Protein AF-A0A968X7L1-F1 (afdb_monomer_lite)

Radius of gyration: 15.54 Å; chains: 1; bounding box: 34×40×42 Å

Sequence (123 aa):
MLGYHVLFWTDLYLEGKDEGFAPPAPFNLDEFDPNFVPPKQVYTKAVLHNYLAHCCAKCVARIGGLDDASASAISGFSWLPCSYFEVQLYNLRHMQEHGAQLNMFLGQMAGTEVKWVKFGAAV

Secondary structure (DSSP, 8-state):
-HHHHHHHHHHHHHHTSSTT--PPTT--SGGG-TTPPPPSSPPPHHHHHHHHHHHHHHHHHHHHT--HHHHHSBPS-TT--SBHHHHHHHHHHHHHHHHHHHHHHHHHHH-PPPPP--SPPP-

pLDDT: mean 90.93, std 11.43, range [39.59, 98.38]

Foldseek 3Di:
DLLVLLLQLLQCLLVLAPVPDDQDPPDGPLNPDPPRDPDPDDDDPVRSVVSVVVSVVSCCVSVVPDDPVQQQDAGNDPVRRGGSVVSVVVSVVSNVVSVVVVQVCCCVPPVDHDDDDPDPDDD

Structure (mmCIF, N/CA/C/O backbone):
data_AF-A0A968X7L1-F1
#
_entry.id   AF-A0A968X7L1-F1
#
loop_
_atom_site.group_PD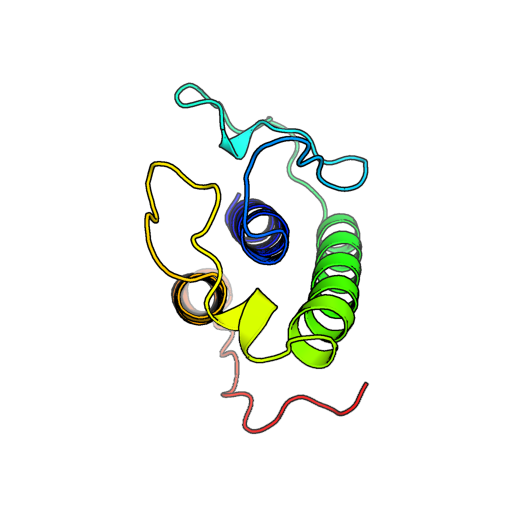B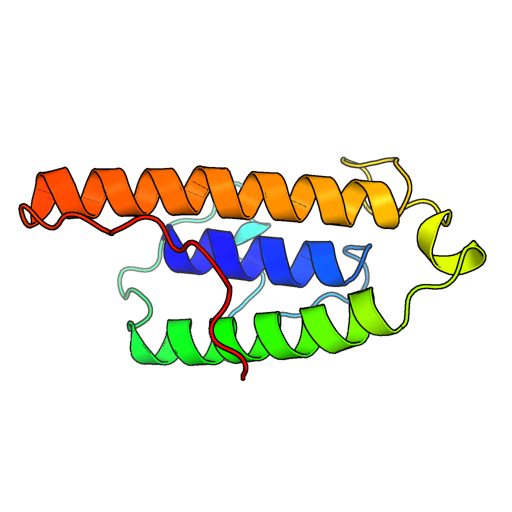
_atom_site.id
_atom_site.type_symbol
_atom_site.label_atom_id
_atom_site.label_alt_id
_atom_site.label_comp_id
_atom_site.label_asym_id
_atom_site.label_entity_id
_atom_site.label_seq_id
_atom_site.pdbx_PDB_ins_code
_atom_site.Cartn_x
_atom_site.Cartn_y
_atom_site.Cartn_z
_atom_site.occupancy
_atom_site.B_iso_or_equiv
_atom_site.auth_seq_id
_atom_site.auth_comp_id
_atom_site.auth_asym_id
_atom_site.auth_atom_id
_atom_site.pdbx_PDB_model_num
ATOM 1 N N . MET A 1 1 ? -10.020 7.656 9.016 1.00 78.62 1 MET A N 1
ATOM 2 C CA . MET A 1 1 ? -8.820 8.334 8.492 1.00 78.62 1 MET A CA 1
ATOM 3 C C . MET A 1 1 ? -7.689 7.333 8.327 1.00 78.62 1 MET A C 1
ATOM 5 O O . MET A 1 1 ? -7.537 6.876 7.210 1.00 78.62 1 MET A O 1
ATOM 9 N N . LEU A 1 2 ? -7.029 6.861 9.397 1.00 89.88 2 LEU A N 1
ATOM 10 C CA . LEU A 1 2 ? -5.856 5.969 9.288 1.00 89.88 2 LEU A CA 1
ATOM 11 C C . LEU A 1 2 ? -6.026 4.779 8.323 1.00 89.88 2 LEU A C 1
ATOM 13 O O . LEU A 1 2 ? -5.238 4.627 7.405 1.00 89.88 2 LEU A O 1
ATOM 17 N N . GLY A 1 3 ? -7.074 3.962 8.479 1.00 92.56 3 GLY A N 1
ATOM 18 C CA . GLY A 1 3 ? -7.264 2.794 7.607 1.00 92.56 3 GLY A CA 1
ATOM 19 C C . GLY A 1 3 ? -7.477 3.137 6.128 1.00 92.56 3 GLY A C 1
ATOM 20 O O . GLY A 1 3 ? -7.056 2.377 5.270 1.00 92.56 3 GLY A O 1
ATOM 21 N N . TYR A 1 4 ? -8.098 4.280 5.825 1.00 92.75 4 TYR A N 1
ATOM 22 C CA . TYR A 1 4 ? -8.257 4.741 4.445 1.00 92.75 4 TYR A CA 1
ATOM 23 C C . TYR A 1 4 ? -6.925 5.227 3.870 1.00 92.75 4 TYR A C 1
ATOM 25 O O . TYR A 1 4 ? -6.523 4.741 2.821 1.00 92.75 4 TYR A O 1
ATOM 33 N N . HIS A 1 5 ? -6.223 6.092 4.610 1.00 93.75 5 HIS A N 1
ATOM 34 C CA . HIS A 1 5 ? -4.900 6.602 4.253 1.00 93.75 5 HIS A CA 1
ATOM 35 C C . HIS A 1 5 ? -3.947 5.462 3.885 1.00 93.75 5 HIS A C 1
ATOM 37 O O . HIS A 1 5 ? -3.390 5.436 2.793 1.00 93.75 5 HIS A O 1
ATOM 43 N N . VAL A 1 6 ? -3.824 4.461 4.763 1.00 96.19 6 VAL A N 1
ATOM 44 C CA . VAL A 1 6 ? -2.932 3.320 4.521 1.00 96.19 6 VAL A CA 1
ATOM 45 C C . VAL A 1 6 ? -3.270 2.621 3.212 1.00 96.19 6 VAL A C 1
ATOM 47 O O . VAL A 1 6 ? -2.391 2.420 2.386 1.00 96.19 6 VAL A O 1
ATOM 50 N N . LEU A 1 7 ? -4.544 2.292 3.000 1.00 97.06 7 LEU A N 1
ATOM 51 C CA . LEU A 1 7 ? -4.971 1.543 1.821 1.00 97.06 7 LEU A CA 1
ATOM 52 C C . LEU A 1 7 ? -4.813 2.344 0.528 1.00 97.06 7 LEU A C 1
ATOM 54 O O . LEU A 1 7 ? -4.372 1.775 -0.466 1.00 97.06 7 LEU A O 1
ATOM 58 N N . PHE A 1 8 ? -5.109 3.645 0.558 1.00 96.94 8 PHE A N 1
ATOM 59 C CA . PHE A 1 8 ? -4.936 4.536 -0.585 1.00 96.94 8 PHE A CA 1
ATOM 60 C C . PHE A 1 8 ? -3.481 4.589 -1.048 1.00 96.94 8 PHE A C 1
ATOM 62 O O . PHE A 1 8 ? -3.186 4.308 -2.208 1.00 96.94 8 PHE A O 1
ATOM 69 N N . TRP A 1 9 ? -2.564 4.904 -0.131 1.00 97.56 9 TRP A N 1
ATOM 70 C CA . TRP A 1 9 ? -1.147 5.021 -0.463 1.00 97.56 9 TRP A CA 1
ATOM 71 C C . TRP A 1 9 ? -0.541 3.662 -0.817 1.00 97.56 9 TRP A C 1
ATOM 73 O O . TRP A 1 9 ? 0.266 3.583 -1.740 1.00 97.56 9 TRP A O 1
ATOM 83 N N . THR A 1 10 ? -0.986 2.574 -0.178 1.00 98.12 10 THR A N 1
ATOM 84 C CA . THR A 1 10 ? -0.588 1.225 -0.589 1.00 98.12 10 THR A CA 1
ATOM 85 C C . THR A 1 10 ? -0.995 0.922 -2.027 1.00 98.12 10 THR A C 1
ATOM 87 O O . THR A 1 10 ? -0.154 0.450 -2.790 1.00 98.12 10 THR A O 1
ATOM 90 N N . ASP A 1 11 ? -2.244 1.187 -2.415 1.00 98.25 11 ASP A N 1
ATOM 91 C CA . ASP A 1 11 ? -2.728 0.950 -3.781 1.00 98.25 11 ASP A CA 1
ATOM 92 C C . ASP A 1 11 ? -1.972 1.800 -4.815 1.00 98.25 11 ASP A C 1
ATOM 94 O O . ASP A 1 11 ? -1.532 1.290 -5.854 1.00 98.25 11 ASP A O 1
ATOM 98 N N . LEU A 1 12 ? -1.752 3.077 -4.491 1.00 98.25 12 LEU A N 1
ATOM 99 C CA . LEU A 1 12 ? -0.979 3.996 -5.317 1.00 98.25 12 LEU A CA 1
ATOM 100 C C . LEU A 1 12 ? 0.443 3.478 -5.534 1.00 98.25 12 LEU A C 1
ATOM 102 O O . LEU A 1 12 ? 0.872 3.311 -6.673 1.00 98.25 12 LEU A O 1
ATOM 106 N N . TYR A 1 13 ? 1.172 3.162 -4.463 1.00 98.25 13 TYR A N 1
ATOM 107 C CA . TYR A 1 13 ? 2.555 2.703 -4.583 1.00 98.25 13 TYR A CA 1
ATOM 108 C C . TYR A 1 13 ? 2.670 1.363 -5.307 1.00 98.25 13 TYR A C 1
ATOM 110 O O . TYR A 1 13 ? 3.621 1.170 -6.060 1.00 98.25 13 TYR A O 1
ATOM 118 N N . LEU A 1 14 ? 1.674 0.477 -5.189 1.00 97.62 14 LEU A N 1
ATOM 119 C CA . LEU A 1 14 ? 1.609 -0.740 -6.003 1.00 97.62 14 LEU A CA 1
ATOM 120 C C . LEU A 1 14 ? 1.523 -0.454 -7.513 1.00 97.62 14 LEU A C 1
ATOM 122 O O . LEU A 1 14 ? 1.874 -1.335 -8.295 1.00 97.62 14 LEU A O 1
ATOM 126 N N . GLU A 1 15 ? 1.075 0.727 -7.946 1.00 96.25 15 GLU A N 1
ATOM 127 C CA . GLU A 1 15 ? 1.076 1.118 -9.364 1.00 96.25 15 GLU A CA 1
ATOM 128 C C . GLU A 1 15 ? 2.464 1.538 -9.871 1.00 96.25 15 GLU A C 1
ATOM 130 O O . GLU A 1 15 ? 2.752 1.403 -11.057 1.00 96.25 15 GLU A O 1
ATOM 135 N N . GLY A 1 16 ? 3.337 2.031 -8.987 1.00 96.06 16 GLY A N 1
ATOM 136 C CA . GLY A 1 16 ? 4.670 2.525 -9.352 1.00 96.06 16 GLY A CA 1
ATOM 137 C C . GLY A 1 16 ? 4.684 3.912 -10.003 1.00 96.06 16 GLY A C 1
ATOM 138 O O . GLY A 1 16 ? 5.758 4.425 -10.311 1.00 96.06 16 GLY A O 1
ATOM 139 N N . LYS A 1 17 ? 3.512 4.523 -10.203 1.00 96.56 17 LYS A N 1
ATOM 140 C CA . LYS A 1 17 ? 3.318 5.892 -10.691 1.00 96.56 17 LYS A CA 1
ATOM 141 C C . LYS A 1 17 ? 1.931 6.409 -10.304 1.00 96.56 17 LYS A C 1
ATOM 143 O O . LYS A 1 17 ? 1.021 5.620 -10.062 1.00 96.56 17 LYS A O 1
ATOM 148 N N . ASP A 1 18 ? 1.772 7.724 -10.262 1.00 96.31 18 ASP A N 1
ATOM 149 C CA . ASP A 1 18 ? 0.507 8.410 -9.978 1.00 96.31 18 ASP A CA 1
ATOM 150 C C . ASP A 1 18 ? -0.327 8.679 -11.236 1.00 96.31 18 ASP A C 1
ATOM 152 O O . ASP A 1 18 ? -1.555 8.765 -11.170 1.00 96.31 18 ASP A O 1
ATOM 156 N N . GLU A 1 19 ? 0.315 8.756 -12.401 1.00 96.19 19 GLU A N 1
ATOM 157 C CA . GLU A 1 19 ? -0.373 8.946 -13.673 1.00 96.19 19 GLU A CA 1
ATOM 158 C C . GLU A 1 19 ? -1.379 7.816 -13.958 1.00 96.19 19 GLU A C 1
ATOM 160 O O . GLU A 1 19 ? -1.021 6.644 -14.103 1.00 96.19 19 GLU A O 1
ATOM 165 N N . GLY A 1 20 ? -2.653 8.195 -14.090 1.00 94.75 20 GLY A N 1
ATOM 166 C CA . GLY A 1 20 ? -3.755 7.271 -14.363 1.00 94.75 20 GLY A CA 1
ATOM 167 C C . GLY A 1 20 ? -4.234 6.482 -13.143 1.00 94.75 20 GLY A C 1
ATOM 168 O O . GLY A 1 20 ? -5.105 5.625 -13.294 1.00 94.75 20 GLY A O 1
ATOM 169 N N . PHE A 1 21 ? -3.705 6.762 -11.948 1.00 96.81 21 PHE A N 1
ATOM 170 C CA . PHE A 1 21 ? -4.160 6.114 -10.726 1.00 96.81 21 PHE A CA 1
ATOM 171 C C . PHE A 1 21 ? -5.606 6.500 -10.391 1.00 96.81 21 PHE A C 1
ATOM 173 O O . PHE A 1 21 ? -5.970 7.677 -10.353 1.00 96.81 21 PHE A O 1
ATOM 180 N N . ALA A 1 22 ? -6.421 5.490 -10.095 1.00 95.19 22 ALA A N 1
ATOM 181 C CA . ALA A 1 22 ? -7.765 5.658 -9.571 1.00 95.19 22 ALA A CA 1
ATOM 182 C C . ALA A 1 22 ? -8.045 4.549 -8.545 1.00 95.19 22 ALA A C 1
ATOM 184 O O . ALA A 1 22 ? -7.959 3.371 -8.904 1.00 95.19 22 ALA A O 1
ATOM 185 N N . PRO A 1 23 ? -8.395 4.893 -7.295 1.00 95.00 23 PRO A N 1
ATOM 186 C CA . PRO A 1 23 ? -8.759 3.895 -6.303 1.00 95.00 23 PRO A CA 1
ATOM 187 C C . PRO A 1 23 ? -10.128 3.271 -6.647 1.00 95.00 23 PRO A C 1
ATOM 189 O O . PRO A 1 23 ? -10.937 3.886 -7.352 1.00 95.00 23 PRO A O 1
ATOM 192 N N . PRO A 1 24 ? -10.438 2.059 -6.153 1.00 95.12 24 PRO A N 1
ATOM 193 C CA . PRO A 1 24 ? -11.736 1.434 -6.381 1.00 95.12 24 PRO A CA 1
ATOM 194 C C . PRO A 1 24 ? -12.878 2.270 -5.780 1.00 95.12 24 PRO A C 1
ATOM 196 O O . PRO A 1 24 ? -12.717 2.949 -4.771 1.00 95.12 24 PRO A O 1
ATOM 199 N N . ALA A 1 25 ? -14.082 2.186 -6.348 1.00 91.62 25 ALA A N 1
ATOM 200 C CA . ALA A 1 25 ? -15.254 2.801 -5.725 1.00 91.62 25 ALA A CA 1
ATOM 201 C C . ALA A 1 25 ? -15.509 2.200 -4.319 1.00 91.62 25 ALA A C 1
ATOM 203 O O . ALA A 1 25 ? -15.305 0.998 -4.123 1.00 91.62 25 ALA A O 1
ATOM 204 N N . PRO A 1 26 ? -15.995 2.981 -3.336 1.00 92.38 26 PRO A N 1
ATOM 205 C CA . PRO A 1 26 ? -16.429 4.380 -3.413 1.00 92.38 26 PRO A CA 1
ATOM 206 C C . PRO A 1 26 ? -15.323 5.399 -3.072 1.00 92.38 26 PRO A C 1
ATOM 208 O O . PRO A 1 26 ? -15.640 6.531 -2.715 1.00 92.38 26 PRO A O 1
ATOM 211 N N . PHE A 1 27 ? -14.052 4.997 -3.104 1.00 91.38 27 PHE A N 1
ATOM 212 C CA . PHE A 1 27 ? -12.935 5.865 -2.743 1.00 91.38 27 PHE A CA 1
ATOM 213 C C . PHE A 1 27 ? -12.621 6.858 -3.866 1.00 91.38 27 PHE A C 1
ATOM 215 O O . PHE A 1 27 ? -12.971 6.651 -5.028 1.00 91.38 27 PHE A O 1
ATOM 222 N N . ASN A 1 28 ? -11.977 7.959 -3.506 1.00 90.56 28 ASN A N 1
ATOM 223 C CA . ASN A 1 28 ? -11.681 9.086 -4.382 1.00 90.56 28 ASN A CA 1
ATOM 224 C C . ASN A 1 28 ? -10.220 9.526 -4.194 1.00 90.56 28 ASN A C 1
ATOM 226 O O . ASN A 1 28 ? -9.458 8.904 -3.465 1.00 90.56 28 ASN A O 1
ATOM 230 N N . LEU A 1 29 ? -9.815 10.595 -4.872 1.00 91.88 29 LEU A N 1
ATOM 231 C CA . LEU A 1 29 ? -8.442 11.106 -4.845 1.00 91.88 29 LEU A CA 1
ATOM 232 C C . LEU A 1 29 ? -8.182 12.090 -3.691 1.00 91.88 29 LEU A C 1
ATOM 234 O O . LEU A 1 29 ? -7.235 12.865 -3.751 1.00 91.88 29 LEU A O 1
ATOM 238 N N . ASP A 1 30 ? -9.008 12.057 -2.643 1.00 89.19 30 ASP A N 1
ATOM 239 C CA . ASP A 1 30 ? -8.978 13.022 -1.537 1.00 89.19 30 ASP A CA 1
ATOM 240 C C . ASP A 1 30 ? -7.628 13.079 -0.802 1.00 89.19 30 ASP A C 1
ATOM 242 O O . ASP A 1 30 ? -7.240 14.132 -0.315 1.00 89.19 30 ASP A O 1
ATOM 246 N N . GLU A 1 31 ? -6.878 11.975 -0.745 1.00 90.25 31 GLU A N 1
ATOM 247 C CA . GLU A 1 31 ? -5.546 11.935 -0.115 1.00 90.25 31 GLU A CA 1
ATOM 248 C C . GLU A 1 31 ? -4.492 12.766 -0.869 1.00 90.25 31 GLU A C 1
ATOM 250 O O . GLU A 1 31 ? -3.451 13.089 -0.298 1.00 90.25 31 GLU A O 1
ATOM 255 N N . PHE A 1 32 ? -4.749 13.144 -2.128 1.00 89.94 32 PHE A N 1
ATOM 256 C CA . PHE A 1 32 ? -3.906 14.094 -2.858 1.00 89.94 32 PHE A CA 1
ATOM 257 C C . PHE A 1 32 ? -4.238 15.557 -2.557 1.00 89.94 32 PHE A C 1
ATOM 259 O O . PHE A 1 32 ? -3.433 16.428 -2.888 1.00 89.94 32 PHE A O 1
ATOM 266 N N . ASP A 1 33 ? -5.399 15.858 -1.967 1.00 88.69 33 ASP A N 1
ATOM 267 C CA . ASP A 1 33 ? -5.775 17.235 -1.662 1.00 88.69 33 ASP A CA 1
ATOM 268 C C . ASP A 1 33 ? -5.062 17.703 -0.377 1.00 88.69 33 ASP A C 1
ATOM 270 O O . ASP A 1 33 ? -5.381 17.234 0.718 1.00 88.69 33 ASP A O 1
ATOM 274 N N . PRO A 1 34 ? -4.117 18.661 -0.453 1.00 82.88 34 PRO A N 1
ATOM 275 C CA . PRO A 1 34 ? -3.437 19.180 0.734 1.00 82.88 34 PRO A CA 1
ATOM 276 C C . PRO A 1 34 ? -4.384 19.934 1.680 1.00 82.88 34 PRO A C 1
ATOM 278 O O . PRO A 1 34 ? -4.039 20.159 2.839 1.00 82.88 34 PRO A O 1
ATOM 281 N N . ASN A 1 35 ? -5.568 20.329 1.200 1.00 86.38 35 ASN A N 1
ATOM 282 C CA . ASN A 1 35 ? -6.617 20.967 1.992 1.00 86.38 35 ASN A CA 1
ATOM 283 C C . ASN A 1 35 ? -7.707 19.979 2.413 1.00 86.38 35 ASN A C 1
ATOM 285 O O . ASN A 1 35 ? -8.763 20.415 2.882 1.00 86.38 35 ASN A O 1
ATOM 289 N N . PHE A 1 36 ? -7.478 18.674 2.238 1.00 79.44 36 PHE A N 1
ATOM 290 C CA . PHE A 1 36 ? -8.476 17.665 2.531 1.00 79.44 36 PHE A CA 1
ATOM 291 C C . PHE A 1 36 ? -8.999 17.804 3.960 1.00 79.44 36 PHE A C 1
ATOM 293 O O . PHE A 1 36 ? -8.269 17.706 4.951 1.00 79.44 36 PHE A O 1
ATOM 300 N N . VAL A 1 37 ? -10.312 17.998 4.055 1.00 74.19 37 VAL A N 1
ATOM 301 C CA . VAL A 1 37 ? -11.034 17.964 5.319 1.00 74.19 37 VAL A CA 1
ATOM 302 C C . VAL A 1 37 ? -11.729 16.609 5.414 1.00 74.19 37 VAL A C 1
ATOM 304 O O . VAL A 1 37 ? -12.593 16.320 4.584 1.00 74.19 37 VAL A O 1
ATOM 307 N N . PRO A 1 38 ? -11.415 15.792 6.437 1.00 67.44 38 PRO A N 1
ATOM 308 C CA . PRO A 1 38 ? -12.061 14.505 6.645 1.00 67.44 38 PRO A CA 1
ATOM 309 C C . PRO A 1 38 ? -13.593 14.626 6.576 1.00 67.44 38 PRO A C 1
ATOM 311 O O . PRO A 1 38 ? -14.168 15.441 7.310 1.00 67.44 38 PRO A O 1
ATOM 314 N N . PRO A 1 39 ? -14.288 13.829 5.742 1.00 66.56 39 PRO A N 1
ATOM 315 C CA . PRO A 1 39 ? -15.739 13.888 5.667 1.00 66.56 39 PRO A CA 1
ATOM 316 C C . PRO A 1 39 ? -16.359 13.532 7.022 1.00 66.56 39 PRO A C 1
ATOM 318 O O . PRO A 1 39 ? -15.855 12.679 7.756 1.00 66.56 39 PRO A O 1
ATOM 321 N N . LYS A 1 40 ? -17.506 14.152 7.343 1.00 60.38 40 LYS A N 1
ATOM 322 C CA . LYS A 1 40 ? -18.258 13.873 8.586 1.00 60.38 40 LYS A CA 1
ATOM 323 C C . LYS A 1 40 ? -18.638 12.395 8.731 1.00 60.38 40 LYS A C 1
ATOM 325 O O . LYS A 1 40 ? -18.817 11.921 9.849 1.00 60.38 40 LYS A O 1
ATOM 330 N N . GLN A 1 41 ? -18.777 11.681 7.614 1.00 67.12 41 GLN A N 1
ATOM 331 C CA . GLN A 1 41 ? -19.058 10.254 7.588 1.00 67.12 41 GLN A CA 1
ATOM 332 C C . GLN A 1 41 ? -17.782 9.472 7.273 1.00 67.12 41 GLN A C 1
ATOM 334 O O . GLN A 1 41 ? -17.179 9.629 6.216 1.00 67.12 41 GLN A O 1
ATOM 339 N N . VAL A 1 42 ? -17.382 8.613 8.207 1.00 83.31 42 VAL A N 1
ATOM 340 C CA . VAL A 1 42 ? -16.199 7.759 8.078 1.00 83.31 42 VAL A CA 1
ATOM 341 C C . VAL A 1 42 ? -16.574 6.474 7.339 1.00 83.31 42 VAL A C 1
ATOM 343 O O . VAL A 1 42 ? -17.648 5.915 7.571 1.00 83.31 42 VAL A O 1
ATOM 346 N N . TYR A 1 43 ? -15.679 5.974 6.481 1.00 89.94 43 TYR A N 1
ATOM 347 C CA . TYR A 1 43 ? -15.834 4.653 5.870 1.00 89.94 43 TYR A CA 1
ATOM 348 C C . TYR A 1 43 ? -16.023 3.571 6.935 1.00 89.94 43 TYR A C 1
ATOM 350 O O . TYR A 1 43 ? -15.313 3.526 7.944 1.00 89.94 43 TYR A O 1
ATOM 358 N N . THR A 1 44 ? -16.977 2.673 6.700 1.00 93.25 44 THR A N 1
ATOM 359 C CA . THR A 1 44 ? -17.206 1.542 7.599 1.00 93.25 44 THR A CA 1
ATOM 360 C C . THR A 1 44 ? -16.058 0.539 7.493 1.00 93.25 44 THR A C 1
ATOM 362 O O . THR A 1 44 ? -15.379 0.442 6.469 1.00 93.25 44 THR A O 1
ATOM 365 N N . LYS A 1 45 ? -15.869 -0.277 8.537 1.00 93.19 45 LYS A N 1
ATOM 366 C CA . LYS A 1 45 ? -14.870 -1.356 8.529 1.00 93.19 45 LYS A CA 1
ATOM 367 C C . LYS A 1 45 ? -15.046 -2.305 7.337 1.00 93.19 45 LYS A C 1
ATOM 369 O O . LYS A 1 45 ? -14.060 -2.707 6.737 1.00 93.19 45 LYS A O 1
ATOM 374 N N . ALA A 1 46 ? -16.290 -2.632 6.980 1.00 95.75 46 ALA A N 1
ATOM 375 C CA . ALA A 1 46 ? -16.593 -3.503 5.845 1.00 95.75 46 ALA A CA 1
ATOM 376 C C . ALA A 1 46 ? -16.140 -2.890 4.509 1.00 95.75 46 ALA A C 1
ATOM 378 O O . ALA A 1 46 ? -15.520 -3.573 3.701 1.00 95.75 46 ALA A O 1
ATOM 379 N N . VAL A 1 47 ? -16.379 -1.589 4.308 1.00 95.00 47 VAL A N 1
ATOM 380 C CA . VAL A 1 47 ? -15.925 -0.869 3.108 1.00 95.00 47 VAL A CA 1
ATOM 381 C C . VAL A 1 47 ? -14.395 -0.853 3.026 1.00 95.00 47 VAL A C 1
ATOM 383 O O . VAL A 1 47 ? -13.837 -1.143 1.972 1.00 95.00 47 VAL A O 1
ATOM 386 N N . LEU A 1 48 ? -13.704 -0.610 4.144 1.00 95.31 48 LEU A N 1
ATOM 387 C CA . LEU A 1 48 ? -12.237 -0.653 4.188 1.00 95.31 48 LEU A CA 1
ATOM 388 C C . LEU A 1 48 ? -11.674 -2.064 3.964 1.00 95.31 48 LEU A C 1
ATOM 390 O O . LEU A 1 48 ? -10.653 -2.212 3.304 1.00 95.31 48 LEU A O 1
ATOM 394 N N . HIS A 1 49 ? -12.335 -3.112 4.459 1.00 96.44 49 HIS A N 1
ATOM 395 C CA . HIS A 1 49 ? -11.923 -4.493 4.191 1.00 96.44 49 HIS A CA 1
ATOM 396 C C . HIS A 1 49 ? -12.024 -4.861 2.705 1.00 96.44 49 HIS A C 1
ATOM 398 O O . HIS A 1 49 ? -11.167 -5.592 2.213 1.00 96.44 49 HIS A O 1
ATOM 404 N N . ASN A 1 50 ? -13.016 -4.338 1.979 1.00 97.25 50 ASN A N 1
ATOM 405 C CA . ASN A 1 50 ? -13.099 -4.545 0.531 1.00 97.25 50 ASN A CA 1
ATOM 406 C C . ASN A 1 50 ? -11.905 -3.909 -0.192 1.00 97.25 50 ASN A C 1
ATOM 408 O O . ASN A 1 50 ? -11.334 -4.521 -1.092 1.00 97.25 50 ASN A O 1
ATOM 412 N N . TYR A 1 51 ? -11.486 -2.714 0.234 1.00 97.19 51 TYR A N 1
ATOM 413 C CA . TYR A 1 51 ? -10.295 -2.076 -0.323 1.00 97.19 51 TYR A CA 1
ATOM 414 C C . TYR A 1 51 ? -9.017 -2.837 0.052 1.00 97.19 51 TYR A C 1
ATOM 416 O O . TYR A 1 51 ? -8.172 -3.085 -0.799 1.00 97.19 51 TYR A O 1
ATOM 424 N N . LEU A 1 52 ? -8.908 -3.324 1.292 1.00 97.12 52 LEU A N 1
ATOM 425 C CA . LEU A 1 52 ? -7.795 -4.186 1.695 1.00 97.12 52 LEU A CA 1
ATOM 426 C C . LEU A 1 52 ? -7.686 -5.429 0.801 1.00 97.12 52 LEU A C 1
ATOM 428 O O . LEU A 1 52 ? -6.593 -5.744 0.339 1.00 97.12 52 LEU A O 1
ATOM 432 N N . ALA A 1 53 ? -8.802 -6.102 0.510 1.00 97.50 53 ALA A N 1
ATOM 433 C CA . ALA A 1 53 ? -8.812 -7.254 -0.389 1.00 97.50 53 ALA A CA 1
ATOM 434 C C . ALA A 1 53 ? -8.338 -6.889 -1.808 1.00 97.50 53 ALA A C 1
ATOM 436 O O . ALA A 1 53 ? -7.561 -7.638 -2.404 1.00 97.50 53 ALA A O 1
ATOM 437 N N . HIS A 1 54 ? -8.745 -5.722 -2.322 1.00 97.69 54 HIS A N 1
ATOM 438 C CA . HIS A 1 54 ? -8.243 -5.185 -3.588 1.00 97.69 54 HIS A CA 1
ATOM 439 C C . HIS A 1 54 ? -6.719 -4.981 -3.555 1.00 97.69 54 HIS A C 1
ATOM 441 O O . HIS A 1 54 ? -6.019 -5.499 -4.427 1.00 97.69 54 HIS A O 1
ATOM 447 N N . CYS A 1 55 ? -6.190 -4.315 -2.522 1.00 97.75 55 CYS A N 1
ATOM 448 C CA . CYS A 1 55 ? -4.749 -4.096 -2.371 1.00 97.75 55 CYS A CA 1
ATOM 449 C C . CYS A 1 55 ? -3.977 -5.418 -2.262 1.00 97.75 55 CYS A C 1
ATOM 451 O O . CYS A 1 55 ? -2.920 -5.555 -2.873 1.00 97.75 55 CYS A O 1
ATOM 453 N N . CYS A 1 56 ? -4.499 -6.413 -1.537 1.00 96.50 56 CYS A N 1
ATOM 454 C CA . CYS A 1 56 ? -3.877 -7.736 -1.442 1.00 96.50 56 CYS A CA 1
ATOM 455 C C . CYS A 1 56 ? -3.795 -8.427 -2.810 1.00 96.50 56 CYS A C 1
ATOM 457 O O . CYS A 1 56 ? -2.725 -8.906 -3.184 1.00 96.50 56 CYS A O 1
ATOM 459 N N . ALA A 1 57 ? -4.890 -8.439 -3.577 1.00 97.62 57 ALA A N 1
ATOM 460 C CA . ALA A 1 57 ? -4.904 -9.026 -4.916 1.00 97.62 57 ALA A CA 1
ATOM 461 C C . ALA A 1 57 ? -3.934 -8.300 -5.865 1.00 97.62 57 ALA A C 1
ATOM 463 O O . ALA A 1 57 ? -3.149 -8.947 -6.563 1.00 97.62 57 ALA A O 1
ATOM 464 N N . LYS A 1 58 ? -3.934 -6.960 -5.844 1.00 97.25 58 LYS A N 1
ATOM 465 C CA . LYS A 1 58 ? -3.011 -6.138 -6.638 1.00 97.25 58 LYS A CA 1
ATOM 466 C C . LYS A 1 58 ? -1.555 -6.390 -6.246 1.00 97.25 58 LYS A C 1
ATOM 468 O O . LYS A 1 58 ? -0.714 -6.529 -7.123 1.00 97.25 58 LYS A O 1
ATOM 473 N N . CYS A 1 59 ? -1.262 -6.504 -4.952 1.00 96.62 59 CYS A N 1
ATOM 474 C CA . CYS A 1 59 ? 0.074 -6.790 -4.434 1.00 96.62 59 CYS A CA 1
ATOM 475 C C . CYS A 1 59 ? 0.608 -8.128 -4.955 1.00 96.62 59 CYS A C 1
ATOM 477 O O . CYS A 1 59 ? 1.697 -8.167 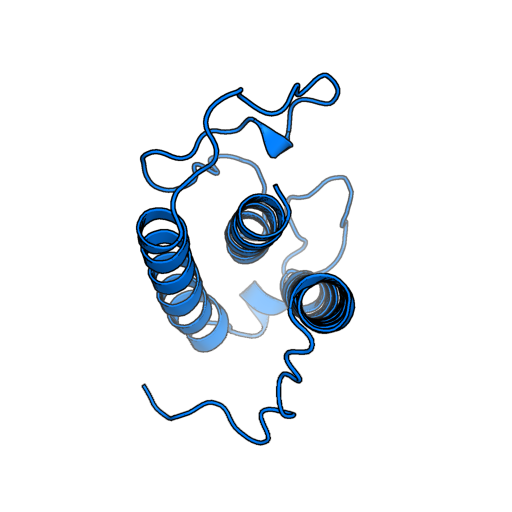-5.525 1.00 96.62 59 CYS A O 1
ATOM 479 N N . VAL A 1 60 ? -0.188 -9.199 -4.846 1.00 96.38 60 VAL A N 1
ATOM 480 C CA . VAL A 1 60 ? 0.179 -10.525 -5.371 1.00 96.38 60 VAL A CA 1
ATOM 481 C C . VAL A 1 60 ? 0.444 -10.464 -6.875 1.00 96.38 60 VAL A C 1
ATOM 483 O O . VAL A 1 60 ? 1.467 -10.970 -7.329 1.00 96.38 60 VAL A O 1
ATOM 486 N N . ALA A 1 61 ? -0.431 -9.809 -7.642 1.00 96.56 61 ALA A N 1
ATOM 487 C CA . ALA A 1 61 ? -0.273 -9.695 -9.090 1.00 96.56 61 ALA A CA 1
ATOM 488 C C . ALA A 1 61 ? 0.966 -8.876 -9.491 1.00 96.56 61 ALA A C 1
ATOM 490 O O . ALA A 1 61 ? 1.720 -9.289 -10.369 1.00 96.56 61 ALA A O 1
ATOM 491 N N . ARG A 1 62 ? 1.189 -7.723 -8.850 1.00 95.38 62 ARG A N 1
ATOM 492 C CA . ARG A 1 62 ? 2.286 -6.804 -9.181 1.00 95.38 62 ARG A CA 1
ATOM 493 C C . ARG A 1 62 ? 3.638 -7.359 -8.758 1.00 95.38 62 ARG A C 1
ATOM 495 O O . ARG A 1 62 ? 4.537 -7.425 -9.583 1.00 95.38 62 ARG A O 1
ATOM 502 N N . ILE A 1 63 ? 3.771 -7.793 -7.505 1.00 93.56 63 ILE A N 1
ATOM 503 C CA . ILE A 1 63 ? 5.041 -8.314 -6.982 1.00 93.56 63 ILE A CA 1
ATOM 504 C C . ILE A 1 63 ? 5.350 -9.687 -7.584 1.00 93.56 63 ILE A C 1
ATOM 506 O O . ILE A 1 63 ? 6.491 -9.945 -7.949 1.00 93.56 63 ILE A O 1
ATOM 510 N N . GLY A 1 64 ? 4.346 -10.557 -7.733 1.00 94.38 64 GLY A N 1
ATOM 511 C CA . GLY A 1 64 ? 4.528 -11.878 -8.340 1.00 94.38 64 GLY A CA 1
ATOM 512 C C . GLY A 1 64 ? 4.856 -11.838 -9.837 1.00 94.38 64 GLY A C 1
ATOM 513 O O . GLY A 1 64 ? 5.374 -12.817 -10.363 1.00 94.38 64 GLY A O 1
ATOM 514 N N . GLY A 1 65 ? 4.562 -10.723 -10.512 1.00 94.56 65 GLY A N 1
ATOM 515 C CA . GLY A 1 65 ? 4.879 -10.490 -11.921 1.00 94.56 65 GLY A CA 1
ATOM 516 C C . GLY A 1 65 ? 6.149 -9.672 -12.169 1.00 94.56 65 GLY A C 1
ATOM 517 O O . GLY A 1 65 ? 6.396 -9.319 -13.319 1.00 94.56 65 GLY A O 1
ATOM 518 N N . LEU A 1 66 ? 6.921 -9.332 -11.130 1.00 94.75 66 LEU A N 1
ATOM 519 C CA . LEU A 1 66 ? 8.167 -8.580 -11.285 1.00 94.75 66 LEU A CA 1
ATOM 520 C C . LEU A 1 66 ? 9.236 -9.399 -12.017 1.00 94.75 66 LEU A C 1
ATOM 522 O O . LEU A 1 66 ? 9.484 -10.561 -11.699 1.00 94.75 66 LEU A O 1
ATOM 526 N N . ASP A 1 67 ? 9.927 -8.732 -12.933 1.00 97.38 67 ASP A N 1
ATOM 527 C CA . ASP A 1 67 ? 11.189 -9.166 -13.531 1.00 97.38 67 ASP A CA 1
ATOM 528 C C . ASP A 1 67 ? 12.270 -8.093 -13.313 1.00 97.38 67 ASP A C 1
ATOM 530 O O . ASP A 1 67 ? 11.978 -6.990 -12.850 1.00 97.38 67 ASP A O 1
ATOM 534 N N . ASP A 1 68 ? 13.530 -8.391 -13.637 1.00 98.00 68 ASP A N 1
ATOM 535 C CA . ASP A 1 68 ? 14.649 -7.471 -13.376 1.00 98.00 68 ASP A CA 1
ATOM 536 C C . ASP A 1 68 ? 14.481 -6.111 -14.075 1.00 98.00 68 ASP A C 1
ATOM 538 O O . ASP A 1 68 ? 14.882 -5.072 -13.541 1.00 98.00 68 ASP A O 1
ATOM 542 N N . ALA A 1 69 ? 13.876 -6.109 -15.267 1.00 98.00 69 ALA A N 1
ATOM 543 C CA . ALA A 1 69 ? 13.650 -4.906 -16.059 1.00 98.00 69 ALA A CA 1
ATOM 544 C C . ALA A 1 69 ? 12.592 -4.000 -15.414 1.00 98.00 69 ALA A C 1
ATOM 546 O O . ALA A 1 69 ? 12.836 -2.809 -15.216 1.00 98.00 69 ALA A O 1
ATOM 547 N N . SER A 1 70 ? 11.436 -4.560 -15.055 1.00 96.56 70 SER A N 1
ATOM 548 C CA . SER A 1 70 ? 10.355 -3.838 -14.375 1.00 96.56 70 SER A CA 1
ATOM 549 C C . SER A 1 70 ? 10.725 -3.447 -12.946 1.00 96.56 70 SER A C 1
ATOM 551 O O . SER A 1 70 ? 10.393 -2.344 -12.520 1.00 96.56 70 SER A O 1
ATOM 553 N N . ALA A 1 71 ? 11.466 -4.290 -12.224 1.00 97.50 71 ALA A N 1
ATOM 554 C CA . ALA A 1 71 ? 11.963 -3.997 -10.882 1.00 97.50 71 ALA A CA 1
ATOM 555 C C . ALA A 1 71 ? 12.910 -2.789 -10.870 1.00 97.50 71 ALA A C 1
ATOM 557 O O . ALA A 1 71 ? 12.829 -1.956 -9.967 1.00 97.50 71 ALA A O 1
ATOM 558 N N . SER A 1 72 ? 13.776 -2.684 -11.884 1.00 98.12 72 SER A N 1
ATOM 559 C CA . SER A 1 72 ? 14.794 -1.630 -11.998 1.00 98.12 72 SER A CA 1
ATOM 560 C C . SER A 1 72 ? 14.291 -0.356 -12.689 1.00 98.12 72 SER A C 1
ATOM 562 O O . SER A 1 72 ? 15.015 0.640 -12.735 1.00 98.12 72 SER A O 1
ATOM 564 N N . ALA A 1 73 ? 13.073 -0.364 -13.239 1.00 97.81 73 ALA A N 1
ATOM 565 C CA . ALA A 1 73 ? 12.473 0.811 -13.859 1.00 97.81 73 ALA A CA 1
ATOM 566 C C . ALA A 1 73 ? 12.287 1.930 -12.824 1.00 97.81 73 ALA A C 1
ATOM 568 O O . ALA A 1 73 ? 11.855 1.676 -11.702 1.00 97.81 73 ALA A O 1
ATOM 569 N N . ILE A 1 74 ? 12.598 3.173 -13.196 1.00 98.06 74 ILE A N 1
ATOM 570 C CA . ILE A 1 74 ? 12.392 4.332 -12.319 1.00 98.06 74 ILE A CA 1
ATOM 571 C C . ILE A 1 74 ? 10.894 4.563 -12.121 1.00 98.06 74 ILE A C 1
ATOM 573 O O . ILE A 1 74 ? 10.121 4.516 -13.080 1.00 98.06 74 ILE A O 1
ATOM 577 N N . SER A 1 75 ? 10.495 4.810 -10.874 1.00 97.81 75 SER A N 1
ATOM 578 C CA . SER A 1 75 ? 9.112 5.108 -10.529 1.00 97.81 75 SER A CA 1
ATOM 579 C C . SER A 1 75 ? 8.642 6.407 -11.192 1.00 97.81 75 SER A C 1
ATOM 581 O O . SER A 1 75 ? 9.422 7.330 -11.435 1.00 97.81 75 SER A O 1
ATOM 583 N N . GLY A 1 76 ? 7.343 6.498 -11.468 1.00 97.38 76 GLY A N 1
ATOM 584 C CA . GLY A 1 76 ? 6.730 7.717 -11.994 1.00 97.38 76 GLY A CA 1
ATOM 585 C C . GLY A 1 76 ? 6.452 8.781 -10.931 1.00 97.38 76 GLY A C 1
ATOM 586 O O . GLY A 1 76 ? 5.900 9.823 -11.264 1.00 97.38 76 GLY A O 1
ATOM 587 N N . PHE A 1 77 ? 6.807 8.549 -9.665 1.00 97.44 77 PHE A N 1
ATOM 588 C CA . PHE A 1 77 ? 6.538 9.492 -8.582 1.00 97.44 77 PHE A CA 1
ATOM 589 C C . PHE A 1 77 ? 7.631 10.554 -8.482 1.00 97.44 77 PHE A C 1
ATOM 591 O O . PHE A 1 77 ? 8.789 10.253 -8.188 1.00 97.44 77 PHE A O 1
ATOM 598 N N . SER A 1 78 ? 7.253 11.827 -8.602 1.00 95.81 78 SER A N 1
ATOM 599 C CA . SER A 1 78 ? 8.208 12.938 -8.453 1.00 95.81 78 SER A CA 1
ATOM 600 C C . SER A 1 78 ? 8.842 13.021 -7.053 1.00 95.81 78 SER A C 1
ATOM 602 O O . SER A 1 78 ? 9.966 13.501 -6.916 1.00 95.81 78 SER A O 1
ATOM 604 N N . TRP A 1 79 ? 8.158 12.517 -6.019 1.00 95.62 79 TRP A N 1
ATOM 605 C CA . TRP A 1 79 ? 8.632 12.486 -4.628 1.00 95.62 79 TRP A CA 1
ATOM 606 C C . TRP A 1 79 ? 9.347 11.184 -4.229 1.00 95.62 79 TRP A C 1
ATOM 608 O O . TRP A 1 79 ? 9.895 11.111 -3.129 1.00 95.62 79 TRP A O 1
ATOM 618 N N . LEU A 1 80 ? 9.371 10.168 -5.100 1.00 96.56 80 LEU A N 1
ATOM 619 C CA . LEU A 1 80 ? 10.098 8.907 -4.899 1.00 96.56 80 LEU A CA 1
ATOM 620 C C . LEU A 1 80 ? 10.872 8.522 -6.173 1.00 96.56 80 LEU A C 1
ATOM 622 O O . LEU A 1 80 ? 10.547 7.515 -6.803 1.00 96.56 80 LEU A O 1
ATOM 626 N N . PRO A 1 81 ? 11.902 9.294 -6.576 1.00 95.44 81 PRO A N 1
ATOM 627 C CA . PRO A 1 81 ? 12.670 9.047 -7.798 1.00 95.44 81 PRO A CA 1
ATOM 628 C C . PRO A 1 81 ? 13.671 7.890 -7.615 1.00 95.44 81 PRO A C 1
ATOM 630 O O . PRO A 1 81 ? 14.885 8.067 -7.701 1.00 95.44 81 PRO A O 1
ATOM 633 N N . CYS A 1 82 ? 13.154 6.705 -7.314 1.00 97.75 82 CYS A N 1
ATOM 634 C CA . CYS A 1 82 ? 13.888 5.459 -7.128 1.00 97.75 82 CYS A CA 1
ATOM 635 C C . CYS A 1 82 ? 13.299 4.357 -8.019 1.00 97.75 82 CYS A C 1
ATOM 637 O O . CYS A 1 82 ? 12.338 4.592 -8.757 1.00 97.75 82 CYS A O 1
ATOM 639 N N . SER A 1 83 ? 13.892 3.165 -7.998 1.00 98.31 83 SER A N 1
ATOM 640 C CA . SER A 1 83 ? 13.373 2.026 -8.757 1.00 98.31 83 SER A CA 1
ATOM 641 C C . SER A 1 83 ? 12.000 1.574 -8.246 1.00 98.31 83 SER A C 1
ATOM 643 O O . SER A 1 83 ? 11.659 1.756 -7.074 1.00 98.31 83 SER A O 1
ATOM 645 N N . TYR A 1 84 ? 11.205 0.939 -9.108 1.00 98.19 84 TYR A N 1
ATOM 646 C CA . TYR A 1 84 ? 9.909 0.387 -8.723 1.00 98.19 84 TYR A CA 1
ATOM 647 C C . TYR A 1 84 ? 10.052 -0.625 -7.580 1.00 98.19 84 TYR A C 1
ATOM 649 O O . TYR A 1 84 ? 9.265 -0.602 -6.638 1.00 98.19 84 TYR A O 1
ATOM 657 N N . PHE A 1 85 ? 11.107 -1.443 -7.583 1.00 98.00 85 PHE A N 1
ATOM 658 C CA . PHE A 1 85 ? 11.407 -2.335 -6.464 1.00 98.00 85 PHE A CA 1
ATOM 659 C C . PHE A 1 85 ? 11.616 -1.583 -5.138 1.00 98.00 85 PHE A C 1
ATOM 661 O O . PHE A 1 85 ? 11.055 -1.972 -4.111 1.00 98.00 85 PHE A O 1
ATOM 668 N N . GLU A 1 86 ? 12.369 -0.481 -5.146 1.00 98.38 86 GLU A N 1
ATOM 669 C CA . GLU A 1 86 ? 12.561 0.354 -3.953 1.00 98.38 86 GLU A CA 1
ATOM 670 C C . GLU A 1 86 ? 11.252 1.003 -3.484 1.00 98.38 86 GLU A C 1
ATOM 672 O O . GLU A 1 86 ? 11.031 1.111 -2.275 1.00 98.38 86 GLU A O 1
ATOM 677 N N . VAL A 1 87 ? 10.343 1.355 -4.402 1.00 98.38 87 VAL A N 1
ATOM 678 C CA . VAL A 1 87 ? 8.981 1.793 -4.048 1.00 98.38 87 VAL A CA 1
ATOM 679 C C . VAL A 1 87 ? 8.216 0.691 -3.312 1.00 98.38 87 VAL A C 1
ATOM 681 O O . VAL A 1 87 ? 7.536 0.986 -2.329 1.00 98.38 87 VAL A O 1
ATOM 684 N N . GLN A 1 88 ? 8.365 -0.583 -3.686 1.00 98.00 88 GLN A N 1
ATOM 685 C CA . GLN A 1 88 ? 7.698 -1.677 -2.966 1.00 98.00 88 GLN A CA 1
ATOM 686 C C . GLN A 1 88 ? 8.237 -1.843 -1.537 1.00 98.00 88 GLN A C 1
ATOM 688 O O . GLN A 1 88 ? 7.466 -2.105 -0.610 1.00 98.00 88 GLN A O 1
ATOM 693 N N . LEU A 1 89 ? 9.541 -1.635 -1.329 1.00 97.75 89 LEU A N 1
ATOM 694 C CA . LEU A 1 89 ? 10.136 -1.614 0.014 1.00 97.75 89 LEU A CA 1
ATOM 695 C C . LEU A 1 89 ? 9.663 -0.402 0.828 1.00 97.75 89 LEU A C 1
ATOM 697 O O . LEU A 1 89 ? 9.366 -0.532 2.020 1.00 97.75 89 LEU A O 1
ATOM 701 N N . TYR A 1 90 ? 9.547 0.763 0.187 1.00 98.06 90 TYR A N 1
ATOM 702 C CA . TYR A 1 90 ? 8.961 1.955 0.796 1.00 98.06 90 TYR A CA 1
ATOM 703 C C . TYR A 1 90 ? 7.507 1.703 1.224 1.00 98.06 90 TYR A C 1
ATOM 705 O O . TYR A 1 90 ? 7.132 2.010 2.355 1.00 98.06 90 TYR A O 1
ATOM 713 N N . ASN A 1 91 ? 6.712 1.073 0.357 1.00 97.75 91 ASN A N 1
ATOM 714 C CA . ASN A 1 91 ? 5.321 0.721 0.625 1.00 97.75 91 ASN A CA 1
ATOM 715 C C . ASN A 1 91 ? 5.200 -0.244 1.818 1.00 97.75 91 ASN A C 1
ATOM 717 O O . ASN A 1 91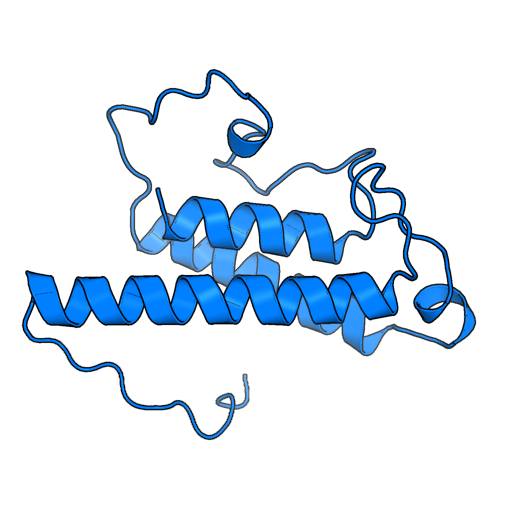 ? 4.398 -0.019 2.723 1.00 97.75 91 ASN A O 1
ATOM 721 N N . LEU A 1 92 ? 6.063 -1.266 1.893 1.00 96.00 92 LEU A N 1
ATOM 722 C CA . LEU A 1 92 ? 6.122 -2.164 3.052 1.00 96.00 92 LEU A CA 1
ATOM 723 C C . LEU A 1 92 ? 6.380 -1.395 4.357 1.00 96.00 92 LEU A C 1
ATOM 725 O O . LEU A 1 92 ? 5.696 -1.631 5.355 1.00 96.00 92 LEU A O 1
ATOM 729 N N . ARG A 1 93 ? 7.340 -0.462 4.352 1.00 97.31 93 ARG A N 1
ATOM 730 C CA . ARG A 1 93 ? 7.638 0.380 5.519 1.00 97.31 93 ARG A CA 1
ATOM 731 C C . ARG A 1 93 ? 6.434 1.239 5.914 1.00 97.31 93 ARG A C 1
ATOM 733 O O . ARG A 1 93 ? 6.100 1.291 7.095 1.00 97.31 93 ARG A O 1
ATOM 740 N N . HIS A 1 94 ? 5.784 1.883 4.946 1.00 97.38 94 HIS A N 1
ATOM 741 C CA . HIS A 1 94 ? 4.588 2.704 5.169 1.00 97.38 94 HIS A CA 1
ATOM 742 C C . HIS A 1 94 ? 3.455 1.894 5.817 1.00 97.38 94 HIS A C 1
ATOM 744 O O . HIS A 1 94 ? 2.910 2.295 6.850 1.00 97.38 94 HIS A O 1
ATOM 750 N N . MET A 1 95 ? 3.172 0.697 5.296 1.00 95.00 95 MET A N 1
ATOM 751 C CA . MET A 1 95 ? 2.184 -0.211 5.886 1.00 95.00 95 MET A CA 1
ATOM 752 C C . MET A 1 95 ? 2.545 -0.621 7.321 1.00 95.00 95 MET A C 1
ATOM 754 O O . MET A 1 95 ? 1.672 -0.658 8.190 1.00 95.00 95 MET A O 1
ATOM 758 N N . GLN A 1 96 ? 3.818 -0.935 7.586 1.00 94.31 96 GLN A N 1
ATOM 759 C CA . GLN A 1 96 ? 4.286 -1.326 8.920 1.00 94.31 96 GLN A CA 1
ATOM 760 C C . GLN A 1 96 ? 4.152 -0.187 9.936 1.00 94.31 96 GLN A C 1
ATOM 762 O O . GLN A 1 96 ? 3.667 -0.415 11.047 1.00 94.31 96 GLN A O 1
ATOM 767 N N . GLU A 1 97 ? 4.538 1.030 9.553 1.00 96.06 97 GLU A N 1
ATOM 768 C CA . GLU A 1 97 ? 4.448 2.226 10.394 1.00 96.06 97 GLU A CA 1
ATOM 769 C C . GLU A 1 97 ? 3.006 2.476 10.851 1.00 96.06 97 GLU A C 1
ATOM 771 O O . GLU A 1 97 ? 2.720 2.560 12.051 1.00 96.06 97 GLU A O 1
ATOM 776 N N . HIS A 1 98 ? 2.063 2.497 9.913 1.00 95.62 98 HIS A N 1
ATOM 777 C CA . HIS A 1 98 ? 0.666 2.739 10.251 1.00 95.62 98 HIS A CA 1
ATOM 778 C C . HIS A 1 98 ? -0.041 1.527 10.869 1.00 95.62 98 HIS A C 1
ATOM 780 O O . HIS A 1 98 ? -0.980 1.697 11.651 1.00 95.62 98 HIS A O 1
ATOM 786 N N . GLY A 1 99 ? 0.416 0.304 10.586 1.00 92.88 99 GLY A N 1
ATOM 787 C CA . GLY A 1 99 ? -0.018 -0.892 11.307 1.00 92.88 99 GLY A CA 1
ATOM 788 C C . GLY A 1 99 ? 0.338 -0.813 12.795 1.00 92.88 99 GLY A C 1
ATOM 789 O O . GLY A 1 99 ? -0.507 -1.084 13.653 1.00 92.88 99 GLY A O 1
ATOM 790 N N . ALA A 1 100 ? 1.554 -0.359 13.114 1.00 92.25 100 ALA A N 1
ATOM 791 C CA . ALA A 1 100 ? 1.970 -0.098 14.490 1.00 92.25 100 ALA A CA 1
ATOM 792 C C . ALA A 1 100 ? 1.163 1.047 15.125 1.00 92.25 100 ALA A C 1
ATOM 794 O O . ALA A 1 100 ? 0.715 0.921 16.267 1.00 92.25 100 ALA A O 1
ATOM 795 N N . GLN A 1 101 ? 0.902 2.123 14.375 1.00 94.06 101 GLN A N 1
ATOM 796 C CA . GLN A 1 101 ? 0.059 3.232 14.832 1.00 94.06 101 GLN A CA 1
ATOM 797 C C . GLN A 1 101 ? -1.369 2.771 15.175 1.00 94.06 101 GLN A C 1
ATOM 799 O O . GLN A 1 101 ? -1.908 3.146 16.217 1.00 94.06 101 GLN A O 1
ATOM 804 N N . LEU A 1 102 ? -1.973 1.913 14.345 1.00 92.69 102 LEU A N 1
ATOM 805 C CA . LEU A 1 102 ? -3.290 1.336 14.619 1.00 92.69 102 LEU A CA 1
ATOM 806 C C . LEU A 1 102 ? -3.269 0.457 15.874 1.00 92.69 102 LEU A C 1
ATOM 808 O O . LEU A 1 102 ? -4.178 0.556 16.697 1.00 92.69 102 LEU A O 1
ATOM 812 N N . ASN A 1 103 ? -2.240 -0.379 16.040 1.00 91.81 103 ASN A N 1
ATOM 813 C CA . ASN A 1 103 ? -2.092 -1.213 17.234 1.00 91.81 103 ASN A CA 1
ATOM 814 C C . ASN A 1 103 ? -2.004 -0.358 18.508 1.00 91.81 103 ASN A C 1
ATOM 816 O O . ASN A 1 103 ? -2.706 -0.620 19.482 1.00 91.81 103 ASN A O 1
ATOM 820 N N . MET A 1 104 ? -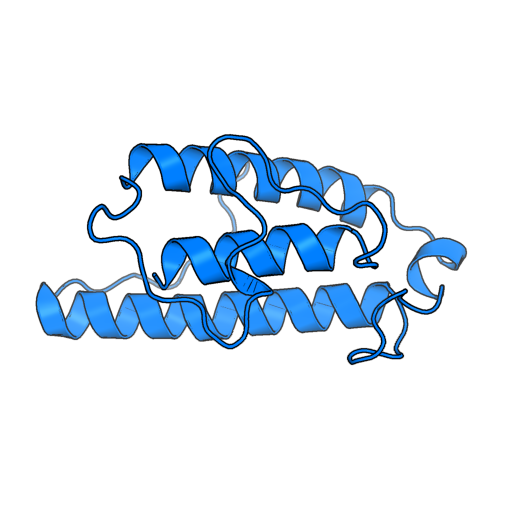1.216 0.721 18.472 1.00 93.25 104 MET A N 1
ATOM 821 C CA . MET A 1 104 ? -1.135 1.681 19.575 1.00 93.25 104 MET A CA 1
ATOM 822 C C . MET A 1 104 ? -2.516 2.257 19.925 1.00 93.25 104 MET A C 1
ATOM 824 O O . MET A 1 104 ? -2.888 2.265 21.099 1.00 93.25 104 MET A O 1
ATOM 828 N N . PHE A 1 105 ? -3.302 2.686 18.931 1.00 92.69 105 PHE A N 1
ATOM 829 C CA . PHE A 1 105 ? -4.651 3.211 19.171 1.00 92.69 105 PHE A CA 1
ATOM 830 C C . PHE A 1 105 ? -5.607 2.163 19.747 1.00 92.69 105 PHE A C 1
ATOM 832 O O . PHE A 1 105 ? -6.358 2.469 20.670 1.00 92.69 105 PHE A O 1
ATOM 839 N N . LEU A 1 106 ? -5.572 0.921 19.259 1.00 91.69 106 LEU A N 1
ATOM 840 C CA . LEU A 1 106 ? -6.400 -0.165 19.798 1.00 91.69 106 LEU A CA 1
ATOM 841 C C . LEU A 1 106 ? -6.052 -0.483 21.259 1.00 91.69 106 LEU A C 1
ATOM 843 O O . LEU A 1 106 ? -6.956 -0.669 22.079 1.00 91.69 106 LEU A O 1
ATOM 847 N N . GLY A 1 107 ? -4.762 -0.475 21.599 1.00 93.56 107 GLY A N 1
ATOM 848 C CA . GLY A 1 107 ? -4.301 -0.631 22.976 1.00 93.56 107 GLY A CA 1
ATOM 849 C C . GLY A 1 107 ? -4.790 0.504 23.877 1.00 93.56 107 GLY A C 1
ATOM 850 O O . GLY A 1 107 ? -5.356 0.249 24.937 1.00 93.56 107 GLY A O 1
ATOM 851 N N . GLN A 1 108 ? -4.644 1.755 23.433 1.00 94.19 108 GLN A N 1
ATOM 852 C CA . GLN A 1 108 ? -5.044 2.937 24.205 1.00 94.19 108 GLN A CA 1
ATOM 853 C C . GLN A 1 108 ? -6.564 3.069 24.376 1.00 94.19 108 GLN A C 1
ATOM 855 O O . GLN A 1 108 ? -7.025 3.453 25.448 1.00 94.19 108 GLN A O 1
ATOM 860 N N . MET A 1 109 ? -7.347 2.779 23.333 1.00 93.38 109 MET A N 1
ATOM 861 C CA . MET A 1 109 ? -8.793 3.037 23.327 1.00 93.38 109 MET A CA 1
ATOM 862 C C . MET A 1 109 ? -9.626 1.852 23.819 1.00 93.38 109 MET A C 1
ATOM 864 O O . MET A 1 109 ? -10.704 2.055 24.371 1.00 93.38 109 MET A O 1
ATOM 868 N N . ALA A 1 110 ? -9.161 0.624 23.590 1.00 92.12 110 ALA A N 1
ATOM 869 C CA . ALA A 1 110 ? -9.942 -0.587 23.836 1.00 92.12 110 ALA A CA 1
ATOM 870 C C . ALA A 1 110 ? -9.194 -1.637 24.671 1.00 92.12 110 ALA A C 1
ATOM 872 O O . ALA A 1 110 ? -9.683 -2.758 24.801 1.00 92.12 110 ALA A O 1
ATOM 873 N N . GLY A 1 111 ? -7.995 -1.324 25.186 1.00 92.19 111 GLY A N 1
ATOM 874 C CA . GLY A 1 111 ? -7.158 -2.289 25.909 1.00 92.19 111 GLY A CA 1
ATOM 875 C C . GLY A 1 111 ? -6.816 -3.527 25.077 1.00 92.19 111 GLY A C 1
ATOM 876 O O . GLY A 1 111 ? -6.546 -4.591 25.628 1.00 92.19 111 GLY A O 1
ATOM 877 N N . THR A 1 112 ? -6.904 -3.421 23.748 1.00 90.38 112 THR A N 1
ATOM 878 C CA . THR A 1 112 ? -6.757 -4.557 22.842 1.00 90.38 112 THR A CA 1
ATOM 879 C C . THR A 1 112 ? -5.310 -4.673 22.400 1.00 90.38 112 THR A C 1
ATOM 881 O O . THR A 1 112 ? -4.774 -3.762 21.776 1.00 90.38 112 THR A O 1
ATOM 884 N N . GLU A 1 113 ? -4.695 -5.818 22.680 1.00 84.56 113 GLU A N 1
ATOM 885 C CA . GLU A 1 113 ? -3.369 -6.160 22.176 1.00 84.56 113 GLU A CA 1
ATOM 886 C C . GLU A 1 113 ? -3.489 -6.891 20.832 1.00 84.56 113 GLU A C 1
ATOM 888 O O . GLU A 1 113 ? -4.078 -7.976 20.748 1.00 84.56 113 GLU A O 1
ATOM 893 N N . VAL A 1 114 ? -2.908 -6.325 19.771 1.00 82.50 114 VAL A N 1
ATOM 894 C CA . VAL A 1 114 ? -2.737 -7.053 18.509 1.00 82.50 114 VAL A CA 1
ATOM 895 C C . VAL A 1 114 ? -1.457 -7.877 18.593 1.00 82.50 114 VAL A C 1
ATOM 897 O O . VAL A 1 114 ? -0.356 -7.342 18.715 1.00 82.50 114 VAL A O 1
ATOM 900 N N . LYS A 1 115 ? -1.605 -9.201 18.510 1.00 82.38 115 LYS A N 1
ATOM 901 C CA . LYS A 1 115 ? -0.472 -10.132 18.515 1.00 82.38 115 LYS A CA 1
ATOM 902 C C . LYS A 1 115 ? 0.393 -9.942 17.274 1.00 82.38 115 LYS A C 1
ATOM 904 O O . LYS A 1 115 ? -0.116 -9.704 16.181 1.00 82.38 115 LYS A O 1
ATOM 909 N N . TRP A 1 116 ? 1.695 -10.165 17.433 1.00 79.69 116 TRP A N 1
ATOM 910 C CA . TRP A 1 116 ? 2.609 -10.249 16.299 1.00 79.69 116 TRP A CA 1
ATOM 911 C C . TRP A 1 116 ? 2.179 -11.360 15.335 1.00 79.69 116 TRP A C 1
ATOM 913 O O . TRP A 1 116 ? 2.077 -12.533 15.714 1.00 79.69 116 TRP A O 1
ATOM 923 N N . VAL A 1 117 ? 1.961 -10.999 14.07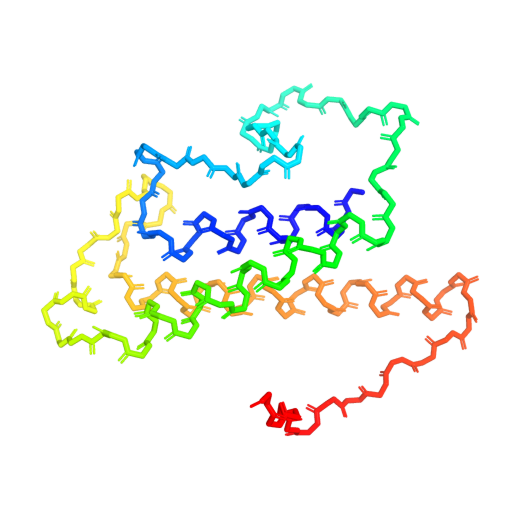3 1.00 71.06 117 VAL A N 1
ATOM 924 C CA . VAL A 1 117 ? 1.649 -11.956 13.012 1.00 71.06 117 VAL A CA 1
ATOM 925 C C . VAL A 1 117 ? 2.967 -12.543 12.510 1.00 71.06 117 VAL A C 1
ATOM 927 O O . VAL A 1 117 ? 3.744 -11.875 11.838 1.00 71.06 117 VAL A O 1
ATOM 930 N N . LYS A 1 118 ? 3.253 -13.794 12.894 1.00 62.53 118 LYS A N 1
ATOM 931 C CA . LYS A 1 118 ? 4.528 -14.472 12.582 1.00 62.53 118 LYS A CA 1
ATOM 932 C C . LYS A 1 118 ? 4.659 -14.862 11.107 1.00 62.53 118 LYS A C 1
ATOM 934 O O . LYS A 1 118 ? 5.764 -14.850 10.583 1.00 62.53 118 LYS A O 1
ATOM 939 N N . PHE A 1 119 ? 3.542 -15.199 10.467 1.00 59.44 119 PHE A N 1
ATOM 940 C CA . PHE A 1 119 ? 3.448 -15.569 9.056 1.00 59.44 119 PHE A CA 1
ATOM 941 C C . PHE A 1 119 ? 2.119 -15.052 8.505 1.00 59.44 119 PHE A C 1
ATOM 943 O O . PHE A 1 119 ? 1.124 -15.040 9.234 1.00 59.44 119 PHE A O 1
ATOM 950 N N . GLY A 1 120 ? 2.086 -14.648 7.233 1.00 54.59 120 GLY A N 1
ATOM 951 C CA . GLY A 1 120 ? 0.815 -14.449 6.541 1.00 54.59 120 GLY A CA 1
ATOM 952 C C . GLY A 1 120 ? 0.063 -15.777 6.524 1.00 54.59 120 GLY A C 1
ATOM 953 O O . GLY A 1 120 ? 0.635 -16.795 6.136 1.00 54.59 120 GLY A O 1
ATOM 954 N N . ALA A 1 121 ? -1.185 -15.796 6.993 1.00 50.34 121 ALA A N 1
ATOM 955 C CA . ALA A 1 121 ? -2.044 -16.944 6.742 1.00 50.34 121 ALA A CA 1
ATOM 956 C C . ALA A 1 121 ? -2.122 -17.120 5.221 1.00 50.34 121 ALA A C 1
ATOM 958 O O . ALA A 1 121 ? -2.388 -16.145 4.516 1.00 50.34 121 ALA A O 1
ATOM 959 N N . ALA A 1 122 ? -1.815 -18.322 4.730 1.00 39.59 122 ALA A N 1
ATOM 960 C CA . ALA A 1 122 ? -1.980 -18.644 3.321 1.00 39.59 122 ALA A CA 1
ATOM 961 C C . ALA A 1 122 ? -3.435 -18.343 2.938 1.00 39.59 122 ALA A C 1
ATOM 963 O O . ALA A 1 122 ? -4.355 -18.824 3.605 1.00 39.59 122 ALA A O 1
ATOM 964 N N . VAL A 1 123 ? -3.605 -17.475 1.942 1.00 46.66 123 VAL A N 1
ATOM 965 C CA . VAL A 1 123 ? -4.900 -17.164 1.328 1.00 46.66 123 VAL A CA 1
ATOM 966 C C . VAL A 1 123 ? -5.264 -18.289 0.374 1.00 46.66 123 VAL A C 1
ATOM 968 O O . VAL A 1 123 ? -4.343 -18.746 -0.341 1.00 46.66 123 VAL A O 1
#